Protein AF-A0A7S2MAX7-F1 (afdb_monomer_lite)

Organism: NCBI:txid3111310

Sequence (135 aa):
SVQTCTAKDSAVYLQAAYQFAQDGDFWAAQKLLESATNLDKKNIRLRRALGDVEAKLGRPLEALIAWGEAEKLNGGKLAEEWVVRRRNLEASTSPNRWRQTMADLAIIDSPTPENRRCTERTEDAGAWIDRKALW

Foldseek 3Di:
DPPDLALVVLVVLQVVLVVCVVVVNLVSSLVSLVVSCVRPVLDLSSLQSNLVSCLSVVNNLSNLVSNCSSCVSVVVPPDVVSVVVNVVSCVVDDVVVVVVSVVVNCVVVDPDPVVVPPVPCVVCVVVVPPPPPDD

Radius of gyration: 18.61 Å; chains: 1; bounding box: 49×55×32 Å

InterPro domains:
  IPR011990 Tetratricopeptide-like helical domain superfamily [G3DSA:1.25.40.10] (1-106)
  IPR011990 Tetratricopeptide-like helical domain superfamily [SSF48452] (8-75)

Secondary structure (DSSP, 8-state):
------HHHHHHHHHHHHHHHHTT-HHHHHHHHHHHHHH-TT-HHHHHHHHHHHHHTT-HHHHHHHHHHHHHHTTS---HHHHHHHHHHHHHS-HHHHHHHHHHHHHHHS--TTGGGGTSSSSTTTTSSSTTS--

Structure (mmCIF, N/CA/C/O backbone):
data_AF-A0A7S2MAX7-F1
#
_entry.id   AF-A0A7S2MAX7-F1
#
loop_
_atom_site.group_PDB
_atom_site.id
_atom_site.type_symbol
_atom_site.label_atom_id
_atom_site.label_alt_id
_atom_site.label_comp_id
_atom_site.label_asym_id
_atom_site.label_entity_id
_atom_site.label_seq_id
_atom_site.pdbx_PDB_ins_code
_atom_site.Cartn_x
_atom_site.Cartn_y
_atom_site.Cartn_z
_atom_site.occupancy
_atom_site.B_iso_or_equiv
_atom_site.auth_seq_id
_atom_site.auth_comp_id
_atom_site.auth_asym_id
_atom_site.auth_atom_id
_atom_site.pdbx_PDB_model_num
ATOM 1 N N . SER A 1 1 ? -31.021 8.415 9.325 1.00 36.88 1 SER A N 1
ATOM 2 C CA . SER A 1 1 ? -30.099 7.676 10.213 1.00 36.88 1 SER A CA 1
ATOM 3 C C . SER A 1 1 ? -28.706 7.786 9.624 1.00 36.88 1 SER A C 1
ATOM 5 O O . SER A 1 1 ? -28.488 7.307 8.521 1.00 36.88 1 SER A O 1
ATOM 7 N N . VAL A 1 2 ? -27.794 8.499 10.290 1.00 40.00 2 VAL A N 1
ATOM 8 C CA . VAL A 1 2 ? -26.404 8.640 9.828 1.00 40.00 2 VAL A CA 1
ATOM 9 C C . VAL A 1 2 ? -25.713 7.306 10.097 1.00 40.00 2 VAL A C 1
ATOM 11 O O . VAL A 1 2 ? -25.547 6.930 11.254 1.00 40.00 2 VAL A O 1
ATOM 14 N N . GLN A 1 3 ? -25.407 6.546 9.044 1.00 41.84 3 GLN A N 1
ATOM 15 C CA . GLN A 1 3 ? -24.605 5.330 9.161 1.00 41.84 3 GLN A CA 1
ATOM 16 C C . GLN A 1 3 ? -23.228 5.741 9.682 1.00 41.84 3 GLN A C 1
ATOM 18 O O . GLN A 1 3 ? -22.465 6.415 8.995 1.00 41.84 3 GLN A O 1
ATOM 23 N N . THR A 1 4 ? -22.934 5.400 10.933 1.00 43.03 4 THR A N 1
ATOM 24 C CA . THR A 1 4 ? -21.599 5.572 11.495 1.00 43.03 4 THR A CA 1
ATOM 25 C C . THR A 1 4 ? -20.699 4.566 10.802 1.00 43.03 4 THR A C 1
ATOM 27 O O . THR A 1 4 ? -20.794 3.378 11.100 1.00 43.03 4 THR A O 1
ATOM 30 N N . CYS A 1 5 ? -19.875 5.025 9.862 1.00 43.44 5 CYS A N 1
ATOM 31 C CA . CYS A 1 5 ? -18.839 4.199 9.259 1.00 43.44 5 CYS A CA 1
ATOM 32 C C . CYS A 1 5 ? -17.919 3.708 10.387 1.00 43.44 5 CYS A C 1
ATOM 34 O O . CYS A 1 5 ? -17.211 4.498 11.011 1.00 43.44 5 CYS A O 1
ATOM 36 N N . THR A 1 6 ? -18.003 2.429 10.731 1.00 54.84 6 THR A N 1
ATOM 37 C CA . THR A 1 6 ? -17.268 1.837 11.853 1.00 54.84 6 THR A CA 1
ATOM 38 C C . THR A 1 6 ? -15.996 1.153 11.358 1.00 54.84 6 THR A C 1
ATOM 40 O O . THR A 1 6 ? -15.872 0.816 10.184 1.00 54.84 6 THR A O 1
ATOM 43 N N . ALA A 1 7 ? -15.060 0.840 12.263 1.00 54.22 7 ALA A N 1
ATOM 44 C CA . ALA A 1 7 ? -13.899 -0.006 11.953 1.00 54.22 7 ALA A CA 1
ATOM 45 C C . ALA A 1 7 ? -14.291 -1.374 11.345 1.00 54.22 7 ALA A C 1
ATOM 47 O O . ALA A 1 7 ? -13.500 -1.982 10.628 1.00 54.22 7 ALA A O 1
ATOM 48 N N . LYS A 1 8 ? -15.530 -1.838 11.573 1.00 56.75 8 LYS A N 1
ATOM 49 C CA . LYS A 1 8 ? -16.095 -3.049 10.962 1.00 56.75 8 LYS A CA 1
ATOM 50 C C . LYS A 1 8 ? -16.252 -2.919 9.444 1.00 56.75 8 LYS A C 1
ATOM 52 O O . LYS A 1 8 ? -16.093 -3.910 8.736 1.00 56.75 8 LYS A O 1
ATOM 57 N N . ASP A 1 9 ? -16.470 -1.703 8.948 1.00 69.12 9 ASP A N 1
ATOM 58 C CA . ASP A 1 9 ? -16.574 -1.436 7.515 1.00 69.12 9 ASP A CA 1
ATOM 59 C C . ASP A 1 9 ? -15.207 -1.577 6.845 1.00 69.12 9 ASP A C 1
ATOM 61 O O . ASP A 1 9 ? -15.120 -2.111 5.743 1.00 69.12 9 ASP A O 1
ATOM 65 N N . SER A 1 10 ? -14.115 -1.229 7.537 1.00 75.38 10 SER A N 1
ATOM 66 C CA . SER A 1 10 ? -12.751 -1.332 6.992 1.00 75.38 10 SER A CA 1
ATOM 67 C C . SER A 1 10 ? -12.378 -2.757 6.543 1.00 75.38 10 SER A C 1
ATOM 69 O O . SER A 1 10 ? -11.675 -2.926 5.548 1.00 75.38 10 SER A O 1
ATOM 71 N N . ALA A 1 11 ? -12.910 -3.792 7.206 1.00 79.62 11 ALA A N 1
ATOM 72 C CA . ALA A 1 11 ? -12.717 -5.186 6.808 1.00 79.62 11 ALA A CA 1
ATOM 73 C C . ALA A 1 11 ? -13.444 -5.532 5.495 1.00 79.62 11 ALA A C 1
ATOM 75 O O . ALA A 1 11 ? -12.919 -6.297 4.687 1.00 79.62 11 ALA A O 1
ATOM 76 N N . VAL A 1 12 ? -14.619 -4.939 5.256 1.00 82.50 12 VAL A N 1
ATOM 77 C CA . VAL A 1 12 ? -15.364 -5.089 3.996 1.00 82.50 12 VAL A CA 1
ATOM 78 C C . VAL A 1 12 ? -14.611 -4.405 2.857 1.00 82.50 12 VAL A C 1
ATOM 80 O O . VAL A 1 12 ? -14.434 -5.002 1.795 1.00 82.50 12 VAL A O 1
ATOM 83 N N . TYR A 1 13 ? -14.088 -3.197 3.093 1.00 81.81 13 TYR A N 1
ATOM 84 C CA . TYR A 1 13 ? -13.233 -2.510 2.122 1.00 81.81 13 TYR A CA 1
ATOM 85 C C . TYR A 1 13 ? -11.967 -3.314 1.799 1.00 81.81 13 TYR A C 1
ATOM 87 O O . TYR A 1 13 ? -11.589 -3.390 0.634 1.00 81.81 13 TYR A O 1
ATOM 95 N N . LEU A 1 14 ? -11.340 -3.957 2.793 1.00 87.25 14 LEU A N 1
ATOM 96 C CA . LEU A 1 14 ? -10.177 -4.822 2.568 1.00 87.25 14 LEU A CA 1
ATOM 97 C C . LEU A 1 14 ? -10.508 -6.003 1.653 1.00 87.25 14 LEU A C 1
ATOM 99 O O . LEU A 1 14 ? -9.757 -6.299 0.729 1.00 87.25 14 LEU A O 1
ATOM 103 N N . GLN A 1 15 ? -11.631 -6.676 1.899 1.00 88.50 15 GLN A N 1
ATOM 104 C CA . GLN A 1 15 ? -12.048 -7.807 1.076 1.00 88.50 15 GLN A CA 1
ATOM 105 C C . GLN A 1 15 ? -12.350 -7.373 -0.362 1.00 88.50 15 GLN A C 1
ATOM 107 O O . GLN A 1 15 ? -11.889 -8.016 -1.303 1.00 88.50 15 GLN A O 1
ATOM 112 N N . ALA A 1 16 ? -13.068 -6.261 -0.537 1.00 88.81 16 ALA A N 1
ATOM 113 C CA . ALA A 1 16 ? -13.336 -5.701 -1.857 1.00 88.81 16 ALA A CA 1
ATOM 114 C C . ALA A 1 16 ? -12.037 -5.292 -2.573 1.00 88.81 16 ALA A C 1
ATOM 116 O O . ALA A 1 16 ? -11.852 -5.614 -3.743 1.00 88.81 16 ALA A O 1
ATOM 117 N N . ALA A 1 17 ? -11.102 -4.654 -1.866 1.00 90.06 17 ALA A N 1
ATOM 118 C CA . ALA A 1 17 ? -9.803 -4.290 -2.418 1.00 90.06 17 ALA A CA 1
ATOM 119 C C . ALA A 1 17 ? -8.995 -5.512 -2.872 1.00 90.06 17 ALA A C 1
ATOM 121 O O . ALA A 1 17 ? -8.374 -5.466 -3.932 1.00 90.06 17 ALA A O 1
ATOM 122 N N . TYR A 1 18 ? -9.024 -6.614 -2.114 1.00 92.00 18 TYR A N 1
ATOM 123 C CA . TYR A 1 18 ? -8.381 -7.855 -2.544 1.00 92.00 18 TYR A CA 1
ATOM 124 C C . TYR A 1 18 ? -8.998 -8.419 -3.817 1.00 92.00 18 TYR A C 1
ATOM 126 O O . TYR A 1 18 ? -8.248 -8.876 -4.675 1.00 92.00 18 TYR A O 1
ATOM 134 N N . GLN A 1 19 ? -10.322 -8.352 -3.960 1.00 92.75 19 GLN A N 1
ATOM 135 C CA . GLN A 1 19 ? -10.988 -8.792 -5.181 1.00 92.75 19 GLN A CA 1
ATOM 136 C C . GLN A 1 19 ? -10.508 -7.976 -6.388 1.00 92.75 19 GLN A C 1
ATOM 138 O O . GLN A 1 19 ? -9.991 -8.546 -7.343 1.00 92.75 19 GLN A O 1
ATOM 143 N N . PHE A 1 20 ? -10.548 -6.644 -6.301 1.00 91.19 20 PHE A N 1
ATOM 144 C CA . PHE A 1 20 ? -10.045 -5.784 -7.378 1.00 91.19 20 PHE A CA 1
ATOM 145 C C . PHE A 1 20 ? -8.565 -6.034 -7.695 1.00 91.19 20 PHE A C 1
ATOM 147 O O . PHE A 1 20 ? -8.184 -6.089 -8.860 1.00 91.19 20 PHE A O 1
ATOM 154 N N . ALA A 1 21 ? -7.725 -6.242 -6.677 1.00 93.44 21 ALA A N 1
ATOM 155 C CA . ALA A 1 21 ? -6.313 -6.550 -6.881 1.00 93.44 21 ALA A CA 1
ATOM 156 C C . ALA A 1 21 ? -6.090 -7.917 -7.557 1.00 93.44 21 ALA A C 1
ATOM 158 O O . ALA A 1 21 ? -5.164 -8.048 -8.357 1.00 93.44 21 ALA A O 1
ATOM 159 N N . GLN A 1 22 ? -6.917 -8.927 -7.259 1.00 94.12 22 GLN A N 1
ATOM 160 C CA . GLN A 1 22 ? -6.897 -10.225 -7.950 1.00 94.12 22 GLN A CA 1
ATOM 161 C C . GLN A 1 22 ? -7.311 -10.093 -9.416 1.00 94.12 22 GLN A C 1
ATOM 163 O O . GLN A 1 22 ? -6.709 -10.731 -10.277 1.00 94.12 22 GLN A O 1
ATOM 168 N N . ASP A 1 23 ? -8.266 -9.208 -9.690 1.00 94.88 23 ASP A N 1
ATOM 169 C CA . ASP A 1 23 ? -8.730 -8.887 -11.041 1.00 94.88 23 ASP A CA 1
ATOM 170 C C . ASP A 1 23 ? -7.744 -7.969 -11.801 1.00 94.88 23 ASP A C 1
ATOM 172 O O . ASP A 1 23 ? -7.948 -7.651 -12.972 1.00 94.88 23 ASP A O 1
ATOM 176 N N . GLY A 1 24 ? -6.645 -7.556 -11.155 1.00 94.12 24 GLY A N 1
ATOM 177 C CA . GLY A 1 24 ? -5.605 -6.692 -11.721 1.00 94.12 24 GLY A CA 1
ATOM 178 C C . GLY A 1 24 ? -5.940 -5.198 -11.705 1.00 94.12 24 GLY A C 1
ATOM 179 O O . GLY A 1 24 ? -5.119 -4.383 -12.135 1.00 94.12 24 GLY A O 1
ATOM 180 N N . ASP A 1 25 ? -7.102 -4.810 -11.177 1.00 95.88 25 ASP A N 1
ATOM 181 C CA . ASP A 1 25 ? -7.498 -3.413 -11.005 1.00 95.88 25 ASP A CA 1
ATOM 182 C C . ASP A 1 25 ? -6.907 -2.835 -9.712 1.00 95.88 25 ASP A C 1
ATOM 184 O O . ASP A 1 25 ? -7.566 -2.614 -8.689 1.00 95.88 25 ASP A O 1
ATOM 188 N N . PHE A 1 26 ? -5.601 -2.584 -9.761 1.00 94.69 26 PHE A N 1
ATOM 189 C CA . PHE A 1 26 ? -4.860 -2.021 -8.636 1.00 94.69 26 PHE A CA 1
ATOM 190 C C . PHE A 1 26 ? -5.297 -0.589 -8.288 1.00 94.69 26 PHE A C 1
ATOM 192 O O . PHE A 1 26 ? -5.163 -0.175 -7.140 1.00 94.69 26 PHE A O 1
ATOM 199 N N . TRP A 1 27 ? -5.868 0.164 -9.233 1.00 95.12 27 TRP A N 1
ATOM 200 C CA . TRP A 1 27 ? -6.363 1.519 -8.978 1.00 95.12 27 TRP A CA 1
ATOM 201 C C . TRP A 1 27 ? -7.653 1.516 -8.157 1.00 95.12 27 TRP A C 1
ATOM 203 O O . TRP A 1 27 ? -7.793 2.306 -7.221 1.00 95.12 27 TRP A O 1
ATOM 213 N N . ALA A 1 28 ? -8.598 0.629 -8.478 1.00 90.06 28 ALA A N 1
ATOM 214 C CA . ALA A 1 28 ? -9.794 0.448 -7.662 1.00 90.06 28 ALA A CA 1
ATOM 215 C C . ALA A 1 28 ? -9.436 -0.087 -6.269 1.00 90.06 28 ALA A C 1
ATOM 217 O O . ALA A 1 28 ? -9.939 0.425 -5.264 1.00 90.06 28 ALA A O 1
ATOM 218 N N . ALA A 1 29 ? -8.507 -1.048 -6.197 1.00 92.56 29 ALA A N 1
ATOM 219 C CA . ALA A 1 29 ? -8.006 -1.571 -4.930 1.00 92.56 29 ALA A CA 1
A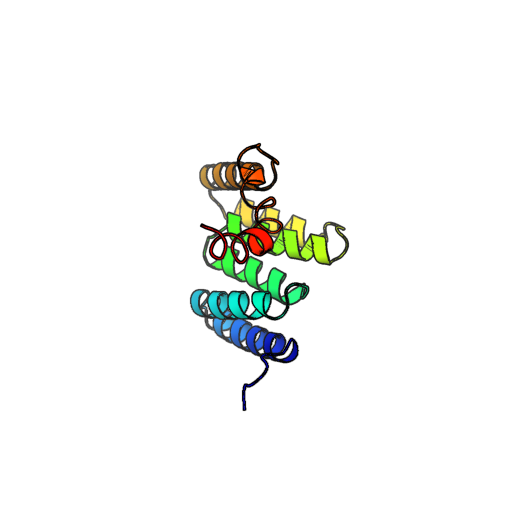TOM 220 C C . ALA A 1 29 ? -7.393 -0.466 -4.050 1.00 92.56 29 ALA A C 1
ATOM 222 O O . ALA A 1 29 ? -7.711 -0.385 -2.863 1.00 92.56 29 ALA A O 1
ATOM 223 N N . GLN A 1 30 ? -6.580 0.426 -4.629 1.00 96.94 30 GLN A N 1
ATOM 224 C CA . GLN A 1 30 ? -5.964 1.554 -3.923 1.00 96.94 30 GLN A CA 1
ATOM 225 C C . GLN A 1 30 ? -7.016 2.457 -3.269 1.00 96.94 30 GLN A C 1
ATOM 227 O O . GLN A 1 30 ? -6.959 2.683 -2.064 1.00 96.94 30 GLN A O 1
ATOM 232 N N . LYS A 1 31 ? -8.019 2.920 -4.028 1.00 90.88 31 LYS A N 1
ATOM 233 C CA . LYS A 1 31 ? -9.060 3.832 -3.512 1.00 90.88 31 LYS A CA 1
ATOM 234 C C . LYS A 1 31 ? -9.834 3.238 -2.335 1.00 90.88 31 LYS A C 1
ATOM 236 O O . LYS A 1 31 ? -10.171 3.935 -1.373 1.00 90.88 31 LYS A O 1
ATOM 241 N N . LEU A 1 32 ? -10.127 1.939 -2.406 1.00 88.75 32 LEU A N 1
ATOM 242 C CA . LEU A 1 32 ? -10.788 1.223 -1.317 1.00 88.75 32 LEU A CA 1
ATOM 243 C C . LEU A 1 32 ? -9.885 1.128 -0.087 1.00 88.75 32 LEU A C 1
ATOM 245 O O . LEU A 1 32 ? -10.358 1.343 1.028 1.00 88.75 32 LEU A O 1
ATOM 249 N N . LEU A 1 33 ? -8.594 0.857 -0.277 1.00 91.75 33 LEU A N 1
ATOM 250 C CA . LEU A 1 33 ? -7.623 0.772 0.812 1.00 91.75 33 LEU A CA 1
ATOM 251 C C . LEU A 1 33 ? -7.357 2.131 1.463 1.00 91.75 33 LEU A C 1
ATOM 253 O O . LEU A 1 33 ? -7.294 2.188 2.685 1.00 91.75 33 LEU A O 1
ATOM 257 N N . GLU A 1 34 ? -7.281 3.223 0.702 1.00 91.62 34 GLU A N 1
ATOM 258 C CA . GLU A 1 34 ? -7.200 4.591 1.241 1.00 91.62 34 GLU A CA 1
ATOM 259 C C . GLU A 1 34 ? -8.427 4.937 2.093 1.00 91.62 34 GLU A C 1
ATOM 261 O O . GLU A 1 34 ? -8.320 5.502 3.183 1.00 91.62 34 GLU A O 1
ATOM 266 N N . SER A 1 35 ? -9.616 4.554 1.627 1.00 87.31 35 SER A N 1
ATOM 267 C CA . SER A 1 35 ? -10.846 4.725 2.404 1.00 87.31 35 SER A CA 1
ATOM 268 C C . SER A 1 35 ? -10.792 3.894 3.690 1.00 87.31 35 SER A C 1
ATOM 270 O O . SER A 1 35 ? -11.098 4.388 4.775 1.00 87.31 35 SER A O 1
ATOM 272 N N . ALA A 1 36 ? -10.332 2.646 3.597 1.00 88.00 36 ALA A N 1
ATOM 273 C CA . ALA A 1 36 ? -10.250 1.732 4.727 1.00 88.00 36 ALA A CA 1
ATOM 274 C C . ALA A 1 36 ? -9.222 2.176 5.780 1.00 88.00 36 ALA A C 1
ATOM 276 O O . ALA A 1 36 ? -9.511 2.106 6.973 1.00 88.00 36 ALA A O 1
ATOM 277 N N . THR A 1 37 ? -8.039 2.649 5.374 1.00 87.94 37 THR A N 1
ATOM 278 C CA . THR A 1 37 ? -6.995 3.126 6.300 1.00 87.94 37 THR A CA 1
ATOM 279 C C . THR A 1 37 ? -7.409 4.408 7.018 1.00 87.94 37 THR A C 1
ATOM 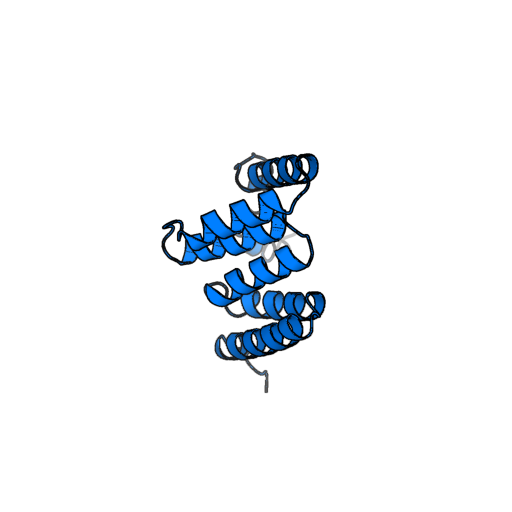281 O O . THR A 1 37 ? -7.008 4.621 8.162 1.00 87.94 37 THR A O 1
ATOM 284 N N . ASN A 1 38 ? -8.257 5.235 6.401 1.00 86.50 38 ASN A N 1
ATOM 285 C CA . ASN A 1 38 ? -8.869 6.383 7.067 1.00 86.50 38 ASN A CA 1
ATOM 286 C C . ASN A 1 38 ? -9.892 5.970 8.137 1.00 86.50 38 ASN A C 1
ATOM 288 O O . ASN A 1 38 ? -9.983 6.635 9.172 1.00 86.50 38 ASN A O 1
ATOM 292 N N . LEU A 1 39 ? -10.618 4.868 7.912 1.00 84.50 39 LEU A N 1
ATOM 293 C CA . LEU A 1 39 ? -11.574 4.304 8.871 1.00 84.50 39 LEU A CA 1
ATOM 294 C C . LEU A 1 39 ? -10.879 3.586 10.036 1.00 84.50 39 LEU A C 1
ATOM 296 O O . LEU A 1 39 ? -11.276 3.760 11.186 1.00 84.50 39 LEU A O 1
ATOM 300 N N . ASP A 1 40 ? -9.834 2.804 9.758 1.00 86.38 40 ASP A N 1
ATOM 301 C CA . ASP A 1 40 ? -9.046 2.102 10.772 1.00 86.38 40 ASP A CA 1
ATOM 302 C C . ASP A 1 40 ? -7.544 2.339 10.577 1.00 86.38 40 ASP A C 1
ATOM 304 O O . ASP A 1 40 ? -6.802 1.556 9.976 1.00 86.38 40 ASP A O 1
ATOM 308 N N . LYS A 1 41 ? -7.082 3.447 11.162 1.00 87.25 41 LYS A N 1
ATOM 309 C CA . LYS A 1 41 ? -5.693 3.915 11.071 1.00 87.25 41 LYS A CA 1
ATOM 310 C C . LYS A 1 41 ? -4.679 2.965 11.707 1.00 87.25 41 LYS A C 1
ATOM 312 O O . LYS A 1 41 ? -3.486 3.099 11.421 1.00 87.25 41 LYS A O 1
ATOM 317 N N . LYS A 1 42 ? -5.118 2.059 12.589 1.00 88.00 42 LYS A N 1
ATOM 318 C CA . LYS A 1 42 ? -4.251 1.122 13.323 1.00 88.00 42 LYS A CA 1
ATOM 319 C C . LYS A 1 42 ? -4.253 -0.280 12.710 1.00 88.00 42 LYS A C 1
ATOM 321 O O . LYS A 1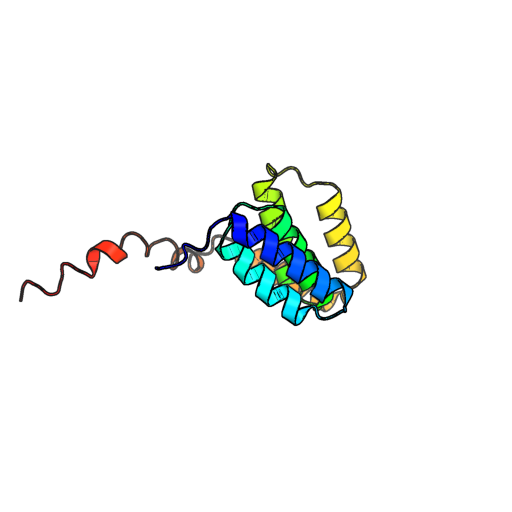 42 ? -3.514 -1.144 13.180 1.00 88.00 42 LYS A O 1
ATOM 326 N N . ASN A 1 43 ? -5.027 -0.511 11.652 1.00 89.12 43 ASN A N 1
ATOM 327 C CA . ASN A 1 43 ? -5.075 -1.806 10.996 1.00 89.12 43 ASN A CA 1
ATOM 328 C C . ASN A 1 43 ? -3.818 -2.063 10.158 1.00 89.12 43 ASN A C 1
ATOM 330 O O . ASN A 1 43 ? -3.650 -1.552 9.048 1.00 89.12 43 ASN A O 1
ATOM 334 N N . ILE A 1 44 ? -2.951 -2.923 10.684 1.00 90.69 44 ILE A N 1
ATOM 335 C CA . ILE A 1 44 ? -1.702 -3.327 10.031 1.00 90.69 44 ILE A CA 1
ATOM 336 C C . ILE A 1 44 ? -1.979 -3.967 8.661 1.00 90.69 44 ILE A C 1
ATOM 338 O O . ILE A 1 44 ? -1.236 -3.723 7.711 1.00 90.69 44 ILE A O 1
ATOM 342 N N . ARG A 1 45 ? -3.057 -4.756 8.524 1.00 90.94 45 ARG A N 1
ATOM 343 C CA . ARG A 1 45 ? -3.371 -5.458 7.267 1.00 90.94 45 ARG A CA 1
ATOM 344 C C . ARG A 1 45 ? -3.738 -4.489 6.149 1.00 90.94 45 ARG A C 1
ATOM 346 O O . ARG A 1 45 ? -3.280 -4.684 5.030 1.00 90.94 45 ARG A O 1
ATOM 353 N N . LEU A 1 46 ? -4.501 -3.438 6.458 1.00 92.00 46 LEU A N 1
ATOM 354 C CA . LEU A 1 46 ? -4.864 -2.406 5.481 1.00 92.00 46 LEU A CA 1
ATOM 355 C C . LEU A 1 46 ? -3.629 -1.679 4.952 1.00 92.00 46 LEU A C 1
ATOM 357 O O . LEU A 1 46 ? -3.476 -1.531 3.744 1.00 92.00 46 LEU A O 1
ATOM 361 N N . ARG A 1 47 ? -2.716 -1.282 5.845 1.00 93.19 47 ARG A N 1
ATOM 362 C CA . ARG A 1 47 ? -1.478 -0.599 5.444 1.00 93.19 47 ARG A CA 1
ATOM 363 C C . ARG A 1 47 ? -0.542 -1.504 4.646 1.00 93.19 47 ARG A C 1
ATOM 365 O O . ARG A 1 47 ? 0.044 -1.058 3.665 1.00 93.19 47 ARG A O 1
ATOM 372 N N . ARG A 1 48 ? -0.447 -2.790 5.008 1.00 93.44 48 ARG A N 1
ATOM 373 C CA . ARG A 1 48 ? 0.310 -3.773 4.214 1.00 93.44 48 ARG A CA 1
ATOM 374 C C . ARG A 1 48 ? -0.272 -3.953 2.816 1.00 93.44 48 ARG A C 1
ATOM 376 O O . ARG A 1 48 ? 0.475 -3.880 1.847 1.00 93.44 48 ARG A O 1
ATOM 383 N N . ALA A 1 49 ? -1.588 -4.139 2.724 1.00 94.62 49 ALA A N 1
ATOM 384 C CA . ALA A 1 49 ? -2.279 -4.283 1.449 1.00 94.62 49 ALA A CA 1
ATOM 385 C C . ALA A 1 49 ? -2.122 -3.031 0.575 1.00 94.62 49 ALA A C 1
ATOM 387 O O . ALA A 1 49 ? -1.883 -3.162 -0.621 1.00 94.62 49 ALA A O 1
ATOM 388 N N . LEU A 1 50 ? -2.187 -1.831 1.167 1.00 96.12 50 LEU A N 1
ATOM 389 C CA . LEU A 1 50 ? -1.946 -0.585 0.442 1.00 96.12 50 LEU A CA 1
ATOM 390 C C . LEU A 1 50 ? -0.532 -0.561 -0.140 1.00 96.12 50 LEU A C 1
ATOM 392 O O . LEU A 1 50 ? -0.387 -0.352 -1.337 1.00 96.12 50 LEU A O 1
ATOM 396 N N . GLY A 1 51 ? 0.497 -0.874 0.653 1.00 95.00 51 GLY A N 1
ATOM 397 C CA . GLY A 1 51 ? 1.864 -0.913 0.132 1.00 95.00 51 GLY A CA 1
ATOM 398 C C . GLY A 1 51 ? 2.066 -1.951 -0.981 1.00 95.00 51 GLY A C 1
ATOM 399 O O . GLY A 1 51 ? 2.756 -1.676 -1.961 1.00 95.00 51 GLY A O 1
ATOM 400 N N . ASP A 1 52 ? 1.415 -3.116 -0.879 1.00 94.88 52 ASP A N 1
ATOM 401 C CA . ASP A 1 52 ? 1.456 -4.143 -1.928 1.00 94.88 52 ASP A CA 1
ATOM 402 C C . ASP A 1 52 ? 0.813 -3.637 -3.234 1.00 94.88 52 ASP A C 1
ATOM 404 O O . ASP A 1 52 ? 1.355 -3.859 -4.319 1.00 94.88 52 ASP A O 1
ATOM 408 N N . VAL A 1 53 ? -0.304 -2.910 -3.138 1.00 97.12 53 VAL A N 1
ATOM 409 C CA . VAL A 1 53 ? -0.991 -2.297 -4.285 1.00 97.12 53 VAL A CA 1
ATOM 410 C C . VAL A 1 53 ? -0.176 -1.153 -4.895 1.00 97.12 53 VAL A C 1
ATOM 412 O O . VAL A 1 53 ? -0.009 -1.116 -6.113 1.00 97.12 53 VAL A O 1
ATOM 415 N N . GLU A 1 54 ? 0.403 -0.265 -4.085 1.00 96.69 54 GLU A N 1
ATOM 416 C CA . GLU A 1 54 ? 1.266 0.827 -4.562 1.00 96.69 54 GLU A CA 1
ATOM 417 C C . GLU A 1 54 ? 2.488 0.289 -5.322 1.00 96.69 54 GLU A C 1
ATOM 419 O O . GLU A 1 54 ? 2.840 0.779 -6.399 1.00 96.69 54 GLU A O 1
ATOM 424 N N . ALA A 1 55 ? 3.093 -0.798 -4.834 1.00 94.94 55 ALA A N 1
ATOM 425 C CA . ALA A 1 55 ? 4.190 -1.461 -5.532 1.00 94.94 55 ALA A CA 1
ATOM 426 C C . ALA A 1 55 ? 3.755 -1.985 -6.913 1.00 94.94 55 ALA A C 1
ATOM 428 O O . ALA A 1 55 ? 4.492 -1.836 -7.890 1.00 94.94 55 ALA A O 1
ATOM 429 N N . LYS A 1 56 ? 2.544 -2.550 -7.024 1.00 95.31 56 LYS A N 1
ATOM 430 C CA . LYS A 1 56 ? 1.970 -3.011 -8.303 1.00 95.31 56 LYS A CA 1
ATOM 431 C C . LYS A 1 56 ? 1.625 -1.866 -9.252 1.00 95.31 56 LYS A C 1
ATOM 433 O O . LYS A 1 56 ? 1.778 -2.026 -10.460 1.00 95.31 56 LYS A O 1
ATOM 438 N N . LEU A 1 57 ? 1.245 -0.708 -8.720 1.00 95.19 57 LEU A N 1
ATOM 439 C CA . LEU A 1 57 ? 1.063 0.532 -9.481 1.00 95.19 57 LEU A CA 1
ATOM 440 C C . LEU A 1 57 ? 2.393 1.179 -9.901 1.00 95.19 57 LEU A C 1
ATOM 442 O O . LEU A 1 57 ? 2.396 2.203 -10.585 1.00 95.19 57 LEU A O 1
ATOM 446 N N . GLY A 1 58 ? 3.532 0.602 -9.504 1.00 93.56 58 GLY A N 1
ATOM 447 C CA . GLY A 1 58 ? 4.850 1.148 -9.790 1.00 93.56 58 GLY A CA 1
ATOM 448 C C . GLY A 1 58 ? 5.103 2.451 -9.041 1.00 93.56 58 GLY A C 1
ATOM 449 O O . GLY A 1 58 ? 5.763 3.330 -9.589 1.00 93.56 58 GLY A O 1
ATOM 450 N N . ARG A 1 59 ? 4.574 2.586 -7.823 1.00 93.94 59 ARG A N 1
ATOM 451 C CA . ARG A 1 59 ? 4.702 3.736 -6.919 1.00 93.94 59 ARG A CA 1
ATOM 452 C C . ARG A 1 59 ? 5.562 3.349 -5.709 1.00 93.94 59 ARG A C 1
ATOM 454 O O . ARG A 1 59 ? 5.052 3.010 -4.641 1.00 93.94 59 ARG A O 1
ATOM 461 N N . PRO A 1 60 ? 6.893 3.262 -5.896 1.00 92.44 60 PRO A N 1
ATOM 462 C CA . PRO A 1 60 ? 7.771 2.649 -4.909 1.00 92.44 60 PRO A CA 1
ATOM 463 C C . PRO A 1 60 ? 7.908 3.470 -3.621 1.00 92.44 60 PRO A C 1
ATOM 465 O O . PRO A 1 60 ? 8.114 2.880 -2.565 1.00 92.44 60 PRO A O 1
ATOM 468 N N . LEU A 1 61 ? 7.781 4.801 -3.677 1.00 91.69 61 LEU A N 1
ATOM 469 C CA . LEU A 1 61 ? 7.86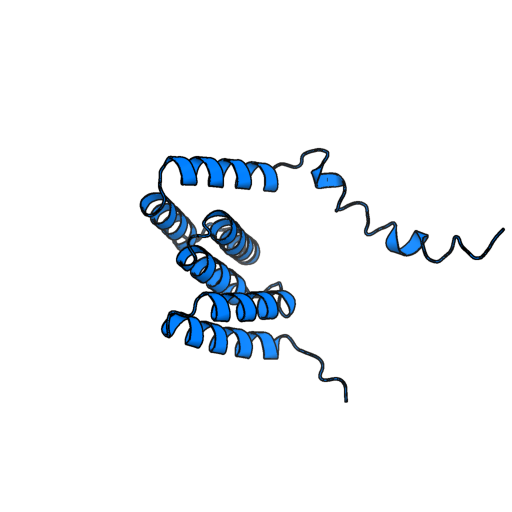4 5.651 -2.486 1.00 91.69 61 LEU A CA 1
ATOM 470 C C . LEU A 1 61 ? 6.668 5.404 -1.562 1.00 91.69 61 LEU A C 1
ATOM 472 O O . LEU A 1 61 ? 6.834 5.114 -0.380 1.00 91.69 61 LEU A O 1
ATOM 476 N N . GLU A 1 62 ? 5.470 5.450 -2.131 1.00 94.06 62 GLU A N 1
ATOM 477 C CA . GLU A 1 62 ? 4.197 5.224 -1.458 1.00 94.06 62 GLU A CA 1
ATOM 478 C C . GLU A 1 62 ? 4.135 3.813 -0.860 1.00 94.06 62 GLU A C 1
ATOM 480 O O . GLU A 1 62 ? 3.736 3.643 0.295 1.00 94.06 62 GLU A O 1
ATOM 485 N N . ALA A 1 63 ? 4.635 2.810 -1.592 1.00 94.50 63 ALA A N 1
ATOM 486 C CA . ALA A 1 63 ? 4.749 1.441 -1.098 1.00 94.50 63 ALA A CA 1
ATOM 487 C C . ALA A 1 63 ? 5.623 1.341 0.164 1.00 94.50 63 ALA A C 1
ATOM 489 O O . ALA A 1 63 ? 5.220 0.735 1.162 1.00 94.50 63 ALA A O 1
ATOM 490 N N . LEU A 1 64 ? 6.808 1.964 0.147 1.00 91.81 64 LEU A N 1
ATOM 491 C CA . LEU A 1 64 ? 7.725 1.959 1.290 1.00 91.81 64 LEU A CA 1
ATOM 492 C C . LEU A 1 64 ? 7.142 2.672 2.508 1.00 91.81 64 LEU A C 1
ATOM 494 O O . LEU A 1 64 ? 7.317 2.181 3.626 1.00 91.81 64 LEU A O 1
ATOM 498 N N . ILE A 1 65 ? 6.445 3.792 2.298 1.00 90.75 65 ILE A N 1
ATOM 499 C CA . ILE A 1 65 ? 5.770 4.534 3.367 1.00 90.75 65 ILE A CA 1
ATOM 500 C C . ILE A 1 65 ? 4.702 3.648 4.014 1.00 90.75 65 ILE A C 1
ATOM 502 O O . ILE A 1 65 ? 4.762 3.411 5.221 1.00 90.75 65 ILE A O 1
ATOM 506 N N . ALA A 1 66 ? 3.782 3.089 3.222 1.00 92.00 66 ALA A N 1
ATOM 507 C CA . ALA A 1 66 ? 2.671 2.292 3.737 1.00 92.00 66 ALA A CA 1
ATOM 508 C C . ALA A 1 66 ? 3.148 1.033 4.483 1.00 92.00 66 ALA A C 1
ATOM 510 O O . ALA A 1 66 ? 2.684 0.741 5.592 1.00 92.00 66 ALA A O 1
ATOM 511 N N . TRP A 1 67 ? 4.124 0.305 3.928 1.00 91.75 67 TRP A N 1
ATOM 512 C CA . TRP A 1 67 ? 4.712 -0.833 4.632 1.00 91.75 67 TRP A CA 1
ATOM 513 C C . TRP A 1 67 ? 5.466 -0.401 5.897 1.00 91.75 67 TRP A C 1
ATOM 515 O O . TRP A 1 67 ? 5.343 -1.060 6.926 1.00 91.75 67 TRP A O 1
ATOM 525 N N . GLY A 1 68 ? 6.210 0.708 5.857 1.00 88.06 68 GLY A N 1
ATOM 526 C CA . GLY A 1 68 ? 6.925 1.238 7.020 1.00 88.06 68 GLY A CA 1
ATOM 527 C C . GLY A 1 68 ? 5.989 1.619 8.172 1.00 88.06 68 GLY A C 1
ATOM 528 O O . GLY A 1 68 ? 6.267 1.310 9.330 1.00 88.06 68 GLY A O 1
ATOM 529 N N . GLU A 1 69 ? 4.844 2.232 7.875 1.00 89.31 69 GLU A N 1
ATOM 530 C CA . GLU A 1 69 ? 3.804 2.517 8.868 1.00 89.31 69 GLU A CA 1
ATOM 531 C C . GLU A 1 69 ? 3.192 1.240 9.454 1.00 89.31 69 GLU A C 1
ATOM 533 O O . GLU A 1 69 ? 2.951 1.169 10.661 1.00 89.31 69 GLU A O 1
ATOM 538 N N . ALA A 1 70 ? 2.962 0.218 8.625 1.00 89.81 70 ALA A N 1
ATOM 539 C CA . ALA A 1 70 ? 2.474 -1.074 9.095 1.00 89.81 70 ALA A CA 1
ATOM 540 C C . ALA A 1 70 ? 3.449 -1.728 10.089 1.00 89.81 70 ALA A C 1
ATOM 542 O O . ALA A 1 70 ? 3.018 -2.257 11.113 1.00 89.81 70 ALA A O 1
ATOM 543 N N . GLU A 1 71 ? 4.757 -1.645 9.833 1.00 87.62 71 GLU A N 1
ATOM 544 C CA . GLU A 1 71 ? 5.788 -2.169 10.737 1.00 87.62 71 GLU A CA 1
ATOM 545 C C . GLU A 1 71 ? 5.890 -1.361 12.038 1.00 87.62 71 GLU A C 1
ATOM 547 O O . GLU A 1 71 ? 5.991 -1.947 13.118 1.00 87.62 71 GLU A O 1
ATOM 552 N N . LYS A 1 72 ? 5.781 -0.025 11.973 1.00 86.00 72 LYS A N 1
ATOM 553 C CA . LYS A 1 72 ? 5.702 0.830 13.173 1.00 86.00 72 LYS A CA 1
ATOM 554 C C . LYS A 1 72 ? 4.531 0.411 14.073 1.00 86.00 72 LYS A C 1
ATOM 556 O O . LYS A 1 72 ? 4.694 0.321 15.288 1.00 86.00 72 LYS A O 1
ATOM 561 N N . LEU A 1 73 ? 3.375 0.096 13.484 1.00 86.06 73 LEU A N 1
ATOM 562 C CA . LEU A 1 73 ? 2.200 -0.400 14.212 1.00 86.06 73 LEU A CA 1
ATOM 563 C C . LEU A 1 73 ? 2.377 -1.828 14.750 1.00 86.06 73 LEU A C 1
ATOM 565 O O . LEU A 1 73 ? 1.818 -2.155 15.793 1.00 86.06 73 LEU A O 1
ATOM 569 N N . ASN A 1 74 ? 3.170 -2.664 14.079 1.00 83.31 74 ASN A N 1
ATOM 570 C CA . ASN A 1 74 ? 3.457 -4.044 14.479 1.00 83.31 74 ASN A CA 1
ATOM 571 C C . ASN A 1 74 ? 4.598 -4.165 15.516 1.00 83.31 74 ASN A C 1
ATOM 573 O O . ASN A 1 74 ? 5.208 -5.223 15.665 1.00 83.31 74 ASN A O 1
ATOM 577 N N . GLY A 1 75 ? 4.917 -3.081 16.229 1.00 80.12 75 GLY A N 1
ATOM 578 C CA . GLY A 1 75 ? 5.939 -3.072 17.279 1.00 80.12 75 GLY A CA 1
ATOM 579 C C . GLY A 1 75 ? 7.366 -2.810 16.789 1.00 80.12 75 GLY A C 1
ATOM 580 O O . GLY A 1 75 ? 8.311 -3.096 17.518 1.00 80.12 75 GLY A O 1
ATOM 581 N N . GLY A 1 76 ? 7.547 -2.287 15.570 1.00 66.75 76 GLY A N 1
ATOM 582 C CA . GLY A 1 76 ? 8.834 -1.778 15.074 1.00 66.75 76 GLY A CA 1
ATOM 583 C C . GLY A 1 76 ? 9.907 -2.838 14.815 1.00 66.75 76 GLY A C 1
ATOM 584 O O . GLY A 1 76 ? 11.014 -2.508 14.389 1.00 66.75 76 GLY A O 1
ATOM 585 N N . LYS A 1 77 ? 9.601 -4.119 15.035 1.00 63.38 77 LYS A N 1
ATOM 586 C CA . LYS A 1 77 ? 10.457 -5.215 14.600 1.00 63.38 77 LYS A CA 1
ATOM 587 C C . LYS A 1 77 ? 10.328 -5.269 13.088 1.00 63.38 77 LYS A C 1
ATOM 589 O O . LYS A 1 77 ? 9.240 -5.561 12.613 1.00 63.38 77 LYS A O 1
ATOM 594 N N . LEU A 1 78 ? 11.407 -4.970 12.360 1.00 57.12 78 LEU A N 1
ATOM 595 C CA . LEU A 1 78 ? 11.468 -5.199 10.918 1.00 57.12 78 LEU A CA 1
ATOM 596 C C . LEU A 1 78 ? 11.147 -6.676 10.691 1.00 57.12 78 LEU A C 1
ATOM 598 O O . LEU A 1 78 ? 12.026 -7.526 10.849 1.00 57.12 78 LEU A O 1
ATOM 602 N N . ALA A 1 79 ? 9.886 -7.002 10.403 1.00 61.84 79 ALA A N 1
ATOM 603 C CA . ALA A 1 79 ? 9.551 -8.348 10.003 1.00 61.84 79 ALA A CA 1
ATOM 604 C C . ALA A 1 79 ? 10.411 -8.638 8.772 1.00 61.84 79 ALA A C 1
ATOM 606 O O . ALA A 1 79 ? 10.545 -7.782 7.893 1.00 61.84 79 ALA A O 1
ATOM 607 N N . GLU A 1 80 ? 11.016 -9.824 8.710 1.00 65.44 80 GLU A N 1
ATOM 608 C CA . GLU A 1 80 ? 11.797 -10.277 7.548 1.00 65.44 80 GLU A CA 1
ATOM 609 C C . GLU A 1 80 ? 11.057 -9.976 6.230 1.00 65.44 80 GLU A C 1
ATOM 611 O O . GLU A 1 80 ? 11.657 -9.585 5.231 1.00 65.44 80 GLU A O 1
ATOM 616 N N . GLU A 1 81 ? 9.724 -10.025 6.287 1.00 71.75 81 GLU A N 1
ATOM 617 C CA . GLU A 1 81 ? 8.775 -9.615 5.259 1.00 71.75 81 GLU A CA 1
ATOM 618 C C . GLU A 1 81 ? 9.016 -8.205 4.668 1.00 71.75 81 GLU A C 1
ATOM 620 O O . GLU A 1 81 ? 9.037 -8.064 3.447 1.00 71.75 81 GLU A O 1
ATOM 625 N N . TRP A 1 82 ? 9.227 -7.154 5.475 1.00 77.12 82 TRP A N 1
ATOM 626 C CA . TRP A 1 82 ? 9.478 -5.787 4.977 1.00 77.12 82 TRP A CA 1
ATOM 627 C C . TRP A 1 82 ? 10.826 -5.681 4.263 1.00 77.12 82 TRP A C 1
ATOM 629 O O . TRP A 1 82 ? 10.924 -5.089 3.187 1.00 77.12 82 TRP A O 1
ATOM 639 N N . VAL A 1 83 ? 11.864 -6.298 4.836 1.00 79.69 83 VAL A N 1
ATOM 640 C CA . VAL A 1 83 ? 13.216 -6.301 4.257 1.00 79.69 83 VAL A CA 1
ATOM 641 C C . VAL A 1 83 ? 13.207 -6.993 2.896 1.00 79.69 83 VAL A C 1
ATOM 643 O O . VAL A 1 83 ? 13.796 -6.485 1.939 1.00 79.69 83 VAL A O 1
ATOM 646 N N . VAL A 1 84 ? 12.506 -8.126 2.795 1.00 85.12 84 VAL A N 1
ATOM 647 C CA . VAL A 1 84 ? 12.344 -8.870 1.542 1.00 85.12 84 VAL A CA 1
ATOM 648 C C . VAL A 1 84 ? 11.536 -8.065 0.525 1.00 85.12 84 VAL A C 1
ATOM 650 O O . VAL A 1 84 ? 11.987 -7.920 -0.611 1.00 85.12 84 VAL A O 1
ATOM 653 N N . ARG A 1 85 ? 10.395 -7.477 0.914 1.00 86.31 85 ARG A N 1
ATOM 654 C CA . ARG A 1 85 ? 9.590 -6.621 0.024 1.00 86.31 85 ARG A CA 1
ATOM 655 C C . ARG A 1 85 ? 10.398 -5.456 -0.536 1.00 86.31 85 ARG A C 1
ATOM 657 O O . ARG A 1 85 ? 10.397 -5.248 -1.746 1.00 86.31 85 ARG A O 1
ATOM 664 N N . ARG A 1 86 ? 11.141 -4.745 0.318 1.00 86.62 86 ARG A N 1
ATOM 665 C CA . ARG A 1 86 ? 12.008 -3.635 -0.093 1.00 86.62 86 ARG A CA 1
ATOM 666 C C . ARG A 1 86 ? 13.066 -4.088 -1.097 1.00 86.62 86 ARG A C 1
ATOM 668 O O . ARG A 1 86 ? 13.228 -3.447 -2.127 1.00 86.62 86 ARG A O 1
ATOM 675 N N . ARG A 1 87 ? 13.759 -5.198 -0.818 1.00 87.81 87 ARG A N 1
ATOM 676 C CA . ARG A 1 87 ? 14.786 -5.750 -1.717 1.00 87.81 87 ARG A CA 1
ATOM 677 C C . ARG A 1 87 ? 14.197 -6.143 -3.074 1.00 87.81 87 ARG A C 1
ATOM 679 O O . ARG A 1 87 ? 14.797 -5.860 -4.104 1.00 87.81 87 ARG A O 1
ATOM 686 N N . ASN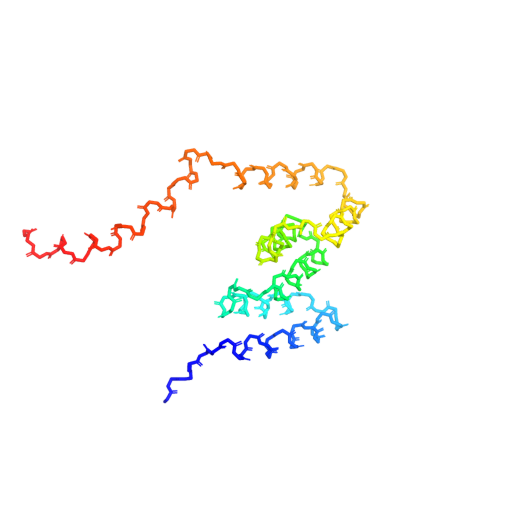 A 1 88 ? 13.028 -6.781 -3.083 1.00 89.75 88 ASN A N 1
ATOM 687 C CA . ASN A 1 88 ? 12.350 -7.161 -4.323 1.00 89.75 88 ASN A CA 1
ATOM 688 C C . ASN A 1 88 ? 11.913 -5.925 -5.120 1.00 89.75 88 ASN A C 1
ATOM 690 O O . ASN A 1 88 ? 12.075 -5.889 -6.338 1.00 89.75 88 ASN A O 1
ATOM 694 N N . LEU A 1 89 ? 11.407 -4.899 -4.429 1.00 89.69 89 LEU A N 1
ATOM 695 C CA . LEU A 1 89 ? 11.025 -3.635 -5.046 1.00 89.69 89 LEU A CA 1
ATOM 696 C C . LEU A 1 89 ? 12.238 -2.936 -5.670 1.00 89.69 89 LEU A C 1
ATOM 698 O O . LEU A 1 89 ? 12.166 -2.542 -6.832 1.00 89.69 89 LEU A O 1
ATOM 702 N N . GLU A 1 90 ? 13.359 -2.864 -4.951 1.00 88.25 90 GLU A N 1
ATOM 703 C CA . GLU A 1 90 ? 14.640 -2.352 -5.451 1.00 88.25 90 GLU A CA 1
ATOM 704 C C . GLU A 1 90 ? 15.100 -3.109 -6.702 1.00 88.25 90 GLU A C 1
ATOM 706 O O . GLU A 1 90 ? 15.372 -2.483 -7.721 1.00 88.25 90 GLU A O 1
ATOM 711 N N . ALA A 1 91 ? 15.101 -4.446 -6.672 1.00 87.88 91 ALA A N 1
ATOM 712 C CA . ALA A 1 91 ? 15.501 -5.268 -7.816 1.00 87.88 91 ALA A CA 1
ATOM 713 C C . ALA A 1 91 ? 14.591 -5.083 -9.046 1.00 87.88 91 ALA A C 1
ATOM 715 O O . ALA A 1 91 ? 15.049 -5.219 -10.179 1.00 87.88 91 ALA A O 1
ATOM 716 N N . SER A 1 92 ? 13.309 -4.772 -8.832 1.00 87.06 92 SER A N 1
ATOM 717 C CA . SER A 1 92 ? 12.341 -4.501 -9.905 1.00 87.06 92 SER A CA 1
ATOM 718 C C . SER A 1 92 ? 12.349 -3.049 -10.406 1.00 87.06 92 SER A C 1
ATOM 720 O O . SER A 1 92 ? 11.763 -2.750 -11.446 1.00 87.06 92 SER A O 1
ATOM 722 N N . THR A 1 93 ? 13.004 -2.139 -9.681 1.00 87.00 93 THR A N 1
ATOM 723 C CA . THR A 1 93 ? 13.019 -0.700 -9.964 1.00 87.00 93 THR A CA 1
ATOM 724 C C . THR A 1 93 ? 14.336 -0.306 -10.629 1.00 87.00 93 THR A C 1
ATOM 726 O O . THR A 1 93 ? 15.400 -0.816 -10.292 1.00 87.00 93 THR A O 1
ATOM 729 N N . SER A 1 94 ? 14.309 0.635 -11.580 1.00 89.12 94 SER A N 1
ATOM 730 C CA . SER A 1 94 ? 15.559 1.105 -12.188 1.00 89.12 94 SER A CA 1
ATOM 731 C C . SER A 1 94 ? 16.469 1.769 -11.135 1.00 89.12 94 SER A C 1
ATOM 733 O O . SER A 1 94 ? 15.966 2.491 -10.268 1.00 89.12 94 SER A O 1
ATOM 735 N N . PRO A 1 95 ? 17.807 1.616 -11.211 1.00 87.06 95 PRO A N 1
ATOM 736 C CA . PRO A 1 95 ? 18.715 2.159 -10.195 1.00 87.06 95 PRO A CA 1
ATOM 737 C C . PRO A 1 95 ? 18.568 3.669 -9.965 1.00 87.06 95 PRO A C 1
ATOM 739 O O . PRO A 1 95 ? 18.675 4.144 -8.839 1.00 87.06 95 PRO A O 1
ATOM 742 N N . ASN A 1 96 ? 18.296 4.442 -11.022 1.00 85.88 96 ASN A N 1
ATOM 743 C CA . ASN A 1 96 ? 18.092 5.889 -10.907 1.00 85.88 96 ASN A CA 1
ATOM 744 C C . ASN A 1 96 ? 16.787 6.226 -10.185 1.00 85.88 96 ASN A C 1
ATOM 746 O O . ASN A 1 96 ? 16.779 7.098 -9.320 1.00 85.88 96 ASN A O 1
ATOM 750 N N . ARG A 1 97 ? 15.707 5.504 -10.501 1.00 87.44 97 ARG A N 1
ATOM 751 C CA . ARG A 1 97 ? 14.419 5.686 -9.835 1.00 87.44 97 ARG A CA 1
ATOM 752 C C . ARG A 1 97 ? 14.500 5.288 -8.366 1.00 87.44 97 ARG A C 1
ATOM 754 O O . ARG A 1 97 ? 14.002 6.018 -7.524 1.00 87.44 97 ARG A O 1
ATOM 761 N N . TRP A 1 98 ? 15.198 4.199 -8.053 1.00 86.94 98 TRP A N 1
ATOM 762 C CA . TRP A 1 98 ? 15.432 3.773 -6.675 1.00 86.94 98 TRP A CA 1
ATOM 763 C C . TRP A 1 98 ? 16.208 4.816 -5.861 1.00 86.94 98 TRP A C 1
ATOM 765 O O . TRP A 1 98 ? 15.800 5.159 -4.754 1.00 86.94 98 TRP A O 1
ATOM 775 N N . ARG A 1 99 ? 17.283 5.391 -6.424 1.00 87.69 99 ARG A N 1
ATOM 776 C CA . ARG A 1 99 ? 18.022 6.488 -5.770 1.00 87.69 99 ARG A CA 1
ATOM 777 C C . ARG A 1 99 ? 17.129 7.691 -5.475 1.00 87.69 99 ARG A C 1
ATOM 779 O O . ARG A 1 99 ? 17.223 8.242 -4.384 1.00 87.69 99 ARG A O 1
ATOM 786 N N . GLN A 1 100 ? 16.272 8.074 -6.422 1.00 84.25 100 GLN A N 1
ATOM 787 C CA . GLN A 1 100 ? 15.304 9.159 -6.228 1.00 84.25 100 GLN A CA 1
ATOM 788 C C . GLN A 1 100 ? 14.303 8.813 -5.121 1.00 84.25 100 GLN A C 1
ATOM 790 O O . GLN A 1 100 ? 14.176 9.571 -4.171 1.00 84.25 100 GLN A O 1
ATOM 795 N N . THR A 1 101 ? 13.705 7.619 -5.159 1.00 85.75 101 THR A N 1
ATOM 796 C CA . THR A 1 101 ? 12.790 7.135 -4.112 1.00 85.75 101 THR A CA 1
ATOM 797 C C . THR A 1 101 ? 13.412 7.199 -2.717 1.00 85.75 101 THR A C 1
ATOM 799 O O . THR A 1 101 ? 12.770 7.648 -1.773 1.00 85.75 101 THR A O 1
ATOM 802 N N . MET A 1 102 ? 14.669 6.774 -2.571 1.00 88.00 102 MET A N 1
ATOM 803 C CA . MET A 1 102 ? 15.357 6.819 -1.280 1.00 88.00 102 MET A CA 1
ATOM 804 C C . MET A 1 102 ? 15.677 8.250 -0.830 1.00 88.00 102 MET A C 1
ATOM 806 O O . MET A 1 102 ? 15.622 8.526 0.368 1.00 88.00 102 MET A O 1
ATOM 810 N N . ALA A 1 103 ? 15.983 9.159 -1.760 1.00 85.69 103 ALA A N 1
ATOM 811 C CA . ALA A 1 103 ? 16.157 10.576 -1.451 1.00 85.69 103 ALA A CA 1
ATOM 812 C C . ALA A 1 103 ? 14.839 11.213 -0.979 1.00 85.69 103 ALA A C 1
ATOM 814 O O . ALA A 1 103 ? 14.823 11.880 0.053 1.00 85.69 103 ALA A O 1
ATOM 815 N N . ASP A 1 104 ? 13.732 10.938 -1.669 1.00 80.81 104 ASP A N 1
ATOM 816 C CA . ASP A 1 104 ? 12.405 11.447 -1.309 1.00 80.81 104 ASP A CA 1
ATOM 817 C C . ASP A 1 104 ? 11.954 10.919 0.060 1.00 80.81 104 ASP A C 1
ATOM 819 O O . ASP A 1 104 ? 11.466 11.674 0.903 1.00 80.81 104 ASP A O 1
ATOM 823 N N . LEU A 1 105 ? 12.189 9.631 0.333 1.00 83.00 105 LEU A N 1
ATOM 824 C CA . LEU A 1 105 ? 11.894 9.032 1.634 1.00 83.00 105 LEU A CA 1
ATOM 825 C C . LEU A 1 105 ? 12.709 9.687 2.761 1.00 83.00 105 LEU A C 1
ATOM 827 O O . LEU A 1 105 ? 12.174 9.937 3.840 1.00 83.00 105 LEU A O 1
ATOM 831 N N . ALA A 1 106 ? 13.985 10.000 2.513 1.00 80.88 106 ALA A N 1
ATOM 832 C CA . ALA A 1 106 ? 14.841 10.674 3.487 1.00 80.88 106 ALA A CA 1
ATOM 833 C C . ALA A 1 106 ? 14.377 12.108 3.792 1.00 80.88 106 ALA A C 1
ATOM 835 O O . ALA A 1 106 ? 14.519 12.558 4.928 1.00 80.88 106 ALA A O 1
ATOM 836 N N . ILE A 1 107 ? 13.796 12.815 2.817 1.00 76.50 107 ILE A N 1
ATOM 837 C CA . ILE A 1 107 ? 13.196 14.143 3.029 1.00 76.50 107 ILE A CA 1
ATOM 838 C C . ILE A 1 107 ? 11.980 14.043 3.958 1.00 76.50 107 ILE A C 1
ATOM 840 O O . ILE A 1 107 ? 11.814 14.883 4.840 1.00 76.50 107 ILE A O 1
ATOM 844 N N . ILE A 1 108 ? 11.156 13.004 3.793 1.00 68.00 108 ILE A N 1
ATOM 845 C CA . ILE A 1 108 ? 9.969 12.772 4.628 1.00 68.00 108 ILE A CA 1
ATOM 846 C C . ILE A 1 108 ? 10.358 12.410 6.069 1.00 68.00 108 ILE A C 1
ATOM 848 O O . ILE A 1 108 ? 9.737 12.906 7.007 1.00 68.00 108 ILE A O 1
ATOM 852 N N . ASP A 1 109 ? 11.377 11.567 6.257 1.00 64.38 109 ASP A N 1
ATOM 853 C CA . ASP A 1 109 ? 11.805 11.095 7.586 1.00 64.38 109 ASP A CA 1
ATOM 854 C C . ASP A 1 109 ? 12.720 12.100 8.319 1.00 64.38 109 ASP A C 1
ATOM 856 O O . ASP A 1 109 ? 12.899 12.023 9.535 1.00 64.38 109 ASP A O 1
ATOM 860 N N . SER A 1 110 ? 13.275 13.088 7.604 1.00 53.44 110 SER A N 1
ATOM 861 C CA . SER A 1 110 ? 14.071 14.162 8.202 1.00 53.44 110 SER A CA 1
ATOM 862 C C . SER A 1 110 ? 13.169 15.224 8.851 1.00 53.44 110 SER A C 1
ATOM 864 O O . SER A 1 110 ? 12.338 15.831 8.166 1.00 53.44 110 SER A O 1
ATOM 866 N N . PRO A 1 111 ? 13.354 15.558 10.143 1.00 48.50 111 PRO A N 1
ATOM 867 C CA . PRO A 1 111 ? 12.713 16.714 10.759 1.00 48.50 111 PRO A CA 1
ATOM 868 C C . PRO A 1 111 ? 13.398 17.999 10.269 1.00 48.50 111 PRO A C 1
ATOM 870 O O . PRO A 1 111 ? 14.188 18.621 10.979 1.00 48.50 111 PRO A O 1
ATOM 873 N N . THR A 1 112 ? 13.131 18.412 9.031 1.00 46.06 112 THR A N 1
ATOM 874 C CA . THR A 1 112 ? 13.534 19.741 8.559 1.00 46.06 112 THR A CA 1
ATOM 875 C C . THR A 1 112 ? 12.685 20.815 9.261 1.00 46.06 112 THR A C 1
ATOM 877 O O . THR A 1 112 ? 11.548 20.549 9.665 1.00 46.06 112 THR A O 1
ATOM 880 N N . PRO A 1 113 ? 13.184 22.058 9.422 1.00 47.00 113 PRO A N 1
ATOM 881 C CA . PRO A 1 113 ? 12.388 23.179 9.946 1.00 47.00 113 PRO A CA 1
ATOM 882 C C . PRO A 1 113 ? 11.092 23.433 9.155 1.00 47.00 113 PRO A C 1
ATOM 884 O O . PRO A 1 113 ? 10.153 24.038 9.661 1.00 47.00 113 PRO A O 1
ATOM 887 N N . GLU A 1 114 ? 11.034 22.948 7.918 1.00 43.62 114 GLU A N 1
ATOM 888 C CA . GLU A 1 114 ? 9.926 23.105 6.979 1.00 43.62 114 GLU A CA 1
ATOM 889 C C . GLU A 1 114 ? 8.788 22.116 7.286 1.00 43.62 114 GLU A C 1
ATOM 891 O O . GLU A 1 114 ? 7.619 22.503 7.285 1.00 43.62 114 GLU A O 1
ATOM 896 N N . ASN A 1 115 ? 9.126 20.885 7.698 1.00 39.56 115 ASN A N 1
ATOM 897 C CA . ASN A 1 115 ? 8.170 19.870 8.163 1.00 39.56 115 ASN A CA 1
ATOM 898 C C . ASN A 1 115 ? 7.559 20.176 9.547 1.00 39.56 115 ASN A C 1
ATOM 900 O O . ASN A 1 115 ? 6.570 19.552 9.928 1.00 39.56 115 ASN A O 1
ATOM 904 N N . ARG A 1 116 ? 8.067 21.181 10.282 1.00 40.47 116 ARG A N 1
ATOM 905 C CA . ARG A 1 116 ? 7.429 21.688 11.517 1.00 40.47 116 ARG A CA 1
ATOM 906 C C . ARG A 1 116 ? 6.157 22.512 11.267 1.00 40.47 116 ARG A C 1
ATOM 908 O O . ARG A 1 116 ? 5.320 22.622 12.159 1.00 40.47 116 ARG A O 1
ATOM 915 N N . ARG A 1 117 ? 5.929 23.031 10.050 1.00 35.06 117 ARG A N 1
ATOM 916 C CA . ARG A 1 117 ? 4.779 23.921 9.753 1.00 35.06 117 ARG A CA 1
ATOM 917 C C . ARG A 1 117 ? 3.407 23.236 9.645 1.00 35.06 117 ARG A C 1
ATOM 919 O O . ARG A 1 117 ? 2.397 23.925 9.443 1.00 35.06 117 ARG A O 1
ATOM 926 N N . CYS A 1 118 ? 3.339 21.915 9.802 1.00 34.53 118 CYS A N 1
ATOM 927 C CA . CYS A 1 118 ? 2.075 21.167 9.824 1.00 34.53 118 CYS A CA 1
ATOM 928 C C . CYS A 1 118 ? 1.767 20.488 11.167 1.00 34.53 118 CYS A C 1
ATOM 930 O O . CYS A 1 118 ? 0.639 20.046 11.355 1.00 34.53 118 CYS A O 1
ATOM 932 N N . THR A 1 119 ? 2.700 20.462 12.122 1.00 39.00 119 THR A N 1
ATOM 933 C CA . THR A 1 119 ? 2.456 19.913 13.469 1.00 39.00 119 THR A CA 1
ATOM 934 C C . THR A 1 119 ? 2.155 20.982 14.519 1.00 39.00 119 THR A C 1
ATOM 936 O O . THR A 1 119 ? 1.619 20.653 15.567 1.00 39.00 119 THR A O 1
ATOM 939 N N . GLU A 1 120 ? 2.414 22.261 14.235 1.00 36.44 120 GLU A N 1
ATOM 940 C CA . GLU A 1 120 ? 2.125 23.379 15.155 1.00 36.44 120 GLU A CA 1
ATOM 941 C C . GLU A 1 120 ? 0.752 24.042 14.916 1.00 36.44 120 GLU A C 1
ATOM 94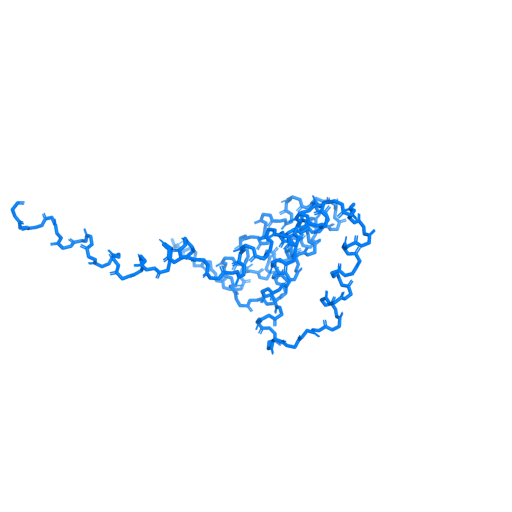3 O O . GLU A 1 120 ? 0.422 25.035 15.549 1.00 36.44 120 GLU A O 1
ATOM 948 N N . ARG A 1 121 ? -0.096 23.498 14.027 1.00 36.12 121 ARG A N 1
ATOM 949 C CA . ARG A 1 121 ? -1.409 24.096 13.690 1.00 36.12 121 ARG A CA 1
ATOM 950 C C . ARG A 1 121 ? -2.625 23.374 14.268 1.00 36.12 121 ARG A C 1
ATOM 952 O O . ARG A 1 121 ? -3.749 23.658 13.865 1.00 36.12 121 ARG A O 1
ATOM 959 N N . THR A 1 122 ? -2.423 22.447 15.200 1.00 39.19 122 THR A N 1
ATOM 960 C CA . THR A 1 122 ? -3.524 21.853 15.977 1.00 39.19 122 THR A CA 1
ATOM 961 C C . THR A 1 122 ? -3.792 22.589 17.288 1.00 39.19 122 THR A C 1
ATOM 963 O O . THR A 1 122 ? -4.854 22.388 17.865 1.00 39.19 122 THR A O 1
ATOM 966 N N . GLU A 1 123 ? -2.904 23.489 17.718 1.00 40.75 123 GLU A N 1
ATOM 967 C CA . GLU A 1 123 ? -3.168 24.403 18.843 1.00 40.75 123 GLU A CA 1
ATOM 968 C C . GLU A 1 123 ? -3.857 25.705 18.380 1.00 40.75 123 GLU A C 1
ATOM 970 O O . GLU A 1 123 ? -4.647 26.285 19.121 1.00 40.75 123 GLU A O 1
ATOM 975 N N . ASP A 1 124 ? -3.707 26.087 17.106 1.00 41.69 124 ASP A N 1
ATOM 976 C CA . ASP A 1 124 ? -4.348 27.286 16.536 1.00 41.69 124 ASP A CA 1
ATOM 977 C C . ASP A 1 124 ? -5.777 27.073 16.005 1.00 41.69 124 ASP A C 1
ATOM 979 O O . ASP A 1 124 ? -6.482 28.042 15.711 1.00 41.69 124 ASP A O 1
ATOM 983 N N . ALA A 1 125 ? -6.262 25.830 15.917 1.00 37.31 125 ALA A N 1
ATOM 984 C CA . ALA A 1 125 ? -7.658 25.565 15.548 1.00 37.31 125 ALA A CA 1
ATOM 985 C C . ALA A 1 125 ? -8.652 25.996 16.649 1.00 37.31 125 ALA A C 1
ATOM 987 O O . ALA A 1 125 ? -9.815 26.264 16.353 1.00 37.31 125 ALA A O 1
ATOM 988 N N . GLY A 1 126 ? -8.191 26.129 17.900 1.00 36.25 126 GLY A N 1
ATOM 989 C CA . GLY A 1 126 ? -8.958 26.737 18.994 1.00 36.25 126 GLY A CA 1
ATOM 990 C C . GLY A 1 126 ? -8.886 28.270 19.032 1.00 36.25 126 GLY A C 1
ATOM 991 O O . GLY A 1 126 ? -9.756 28.906 19.615 1.00 36.25 126 GLY A O 1
ATOM 992 N N . ALA A 1 127 ? -7.897 28.887 18.376 1.00 38.88 127 ALA A N 1
ATOM 993 C CA . ALA A 1 127 ? -7.644 30.330 18.453 1.00 38.88 127 ALA A CA 1
ATOM 994 C C . ALA A 1 127 ? -8.284 31.152 17.314 1.00 38.88 127 ALA A C 1
ATOM 996 O O . ALA A 1 127 ? -8.283 32.384 17.367 1.00 38.88 127 ALA A O 1
ATOM 997 N N . TRP A 1 128 ? -8.864 30.501 16.298 1.00 36.78 128 TRP A N 1
ATOM 998 C CA . TRP A 1 128 ? -9.563 31.172 15.190 1.00 36.78 128 TRP A CA 1
ATOM 999 C C . TRP A 1 128 ? -11.067 31.401 15.421 1.00 36.78 128 TRP A C 1
ATOM 1001 O O . TRP A 1 128 ? -11.676 32.151 14.658 1.00 36.78 128 TRP A O 1
ATOM 1011 N N . ILE A 1 129 ? -11.668 30.813 16.464 1.00 43.12 129 ILE A N 1
ATOM 1012 C CA . ILE A 1 129 ? -13.105 30.977 16.763 1.00 43.12 129 ILE A CA 1
ATOM 1013 C C . ILE A 1 129 ? -13.384 32.125 17.757 1.00 43.12 129 ILE A C 1
ATOM 1015 O O . ILE A 1 129 ? -14.458 32.711 17.686 1.00 43.12 129 ILE A O 1
ATOM 1019 N N . ASP A 1 130 ? -12.414 32.571 18.565 1.00 38.53 130 ASP A N 1
ATOM 1020 C CA . ASP A 1 130 ? -12.642 33.640 19.564 1.00 38.53 130 ASP A CA 1
ATOM 1021 C C . ASP A 1 130 ? -12.162 35.048 19.164 1.00 38.53 130 ASP A C 1
ATOM 1023 O O . ASP A 1 130 ? -12.400 36.020 19.880 1.00 38.53 130 ASP A O 1
ATOM 1027 N N . ARG A 1 131 ? -11.530 35.224 17.995 1.00 40.59 131 ARG A N 1
ATOM 1028 C CA . ARG A 1 131 ? -10.985 36.531 17.563 1.00 40.59 131 ARG A CA 1
ATOM 1029 C C . ARG A 1 131 ? -11.791 37.220 16.451 1.00 40.59 131 ARG A C 1
ATOM 1031 O O . ARG A 1 131 ? -11.231 37.935 15.627 1.00 40.59 131 ARG A O 1
ATOM 1038 N N . LYS A 1 132 ? -13.113 37.005 16.432 1.00 39.91 132 LYS A N 1
ATOM 1039 C CA . LYS A 1 132 ? -14.094 37.794 15.650 1.00 39.91 132 LYS A CA 1
ATOM 1040 C C . LYS A 1 132 ? -15.255 38.355 16.490 1.00 39.91 132 LYS A C 1
ATOM 1042 O O . LYS A 1 132 ? -16.252 38.792 15.925 1.00 39.91 132 LYS A O 1
ATOM 1047 N N . ALA A 1 133 ? -15.129 38.367 17.819 1.00 44.00 133 ALA A N 1
ATOM 1048 C CA . ALA A 1 133 ? -16.162 38.886 18.722 1.00 44.00 133 ALA A CA 1
ATOM 1049 C C . ALA A 1 133 ? -15.767 40.151 19.504 1.00 44.00 133 ALA A C 1
ATOM 1051 O O . ALA A 1 133 ? -16.581 40.642 20.279 1.00 44.00 133 ALA A O 1
ATOM 1052 N N . LEU A 1 134 ? -14.570 40.715 19.316 1.00 45.66 134 LEU A N 1
ATOM 1053 C CA . LEU A 1 134 ? -14.184 41.968 19.971 1.00 45.66 134 LEU A CA 1
ATOM 1054 C C . LEU A 1 134 ? -13.362 42.839 19.009 1.00 45.66 134 LEU A C 1
ATOM 1056 O O . LEU A 1 134 ? -12.182 42.563 18.796 1.00 45.66 134 LEU A O 1
ATOM 1060 N N . TRP A 1 135 ? -14.036 43.897 18.533 1.00 46.38 135 TRP A N 1
ATOM 1061 C CA . TRP A 1 135 ? -13.619 45.011 17.660 1.00 46.38 135 TRP A CA 1
ATOM 1062 C C . TRP A 1 135 ? -13.630 44.749 16.151 1.00 46.38 135 TRP A C 1
ATOM 1064 O O . TRP A 1 135 ? -12.754 44.023 15.637 1.00 46.38 135 TRP A O 1
#

pLDDT: mean 75.74, std 20.86, range [34.53, 97.12]